Protein AF-A0A7R8L5N7-F1 (afdb_monomer_lite)

Structure (mmCIF, N/CA/C/O backbone):
data_AF-A0A7R8L5N7-F1
#
_entry.id   AF-A0A7R8L5N7-F1
#
loop_
_atom_site.group_PDB
_atom_site.id
_atom_site.type_symbol
_atom_site.label_atom_id
_atom_site.label_alt_id
_atom_site.label_comp_id
_atom_site.label_asym_id
_atom_site.label_entity_id
_atom_site.label_seq_id
_atom_site.pdbx_PDB_ins_code
_atom_site.Cartn_x
_atom_site.Cartn_y
_atom_site.Cartn_z
_atom_site.occupancy
_atom_site.B_iso_or_equiv
_atom_site.auth_seq_id
_atom_site.auth_comp_id
_atom_site.auth_asym_id
_atom_site.auth_atom_id
_atom_site.pdbx_PDB_model_num
ATOM 1 N N . MET A 1 1 ? 4.221 -1.563 -19.246 1.00 68.00 1 MET A N 1
ATOM 2 C CA . MET A 1 1 ? 4.138 -3.025 -19.472 1.00 68.00 1 MET A CA 1
ATOM 3 C C . MET A 1 1 ? 3.436 -3.241 -20.799 1.00 68.00 1 MET A C 1
ATOM 5 O O . MET A 1 1 ? 2.460 -2.545 -21.051 1.00 68.00 1 MET A O 1
ATOM 9 N N . GLU A 1 2 ? 3.940 -4.132 -21.651 1.00 77.06 2 GLU A N 1
ATOM 10 C CA . GLU A 1 2 ? 3.267 -4.450 -22.916 1.00 77.06 2 GLU A CA 1
ATOM 11 C C . GLU A 1 2 ? 1.923 -5.136 -22.663 1.00 77.06 2 GLU A C 1
ATOM 13 O O . GLU A 1 2 ? 1.778 -5.940 -21.737 1.00 77.06 2 GLU A O 1
ATOM 18 N N . ARG A 1 3 ? 0.933 -4.821 -23.500 1.00 79.56 3 ARG A N 1
ATOM 19 C CA . ARG A 1 3 ? -0.391 -5.432 -23.412 1.00 79.56 3 ARG A CA 1
ATOM 20 C C . ARG A 1 3 ? -0.289 -6.942 -23.637 1.00 79.56 3 ARG A C 1
ATOM 22 O O . ARG A 1 3 ? 0.335 -7.382 -24.595 1.00 79.56 3 ARG A O 1
ATOM 29 N N . GLY A 1 4 ? -0.914 -7.728 -22.762 1.00 80.50 4 GLY A N 1
ATOM 30 C CA . GLY A 1 4 ? -0.841 -9.193 -22.802 1.00 80.50 4 GLY A CA 1
ATOM 31 C C . GLY A 1 4 ? 0.414 -9.791 -22.155 1.00 80.50 4 GLY A C 1
ATOM 32 O O . GLY A 1 4 ? 0.536 -11.014 -22.105 1.00 80.50 4 GLY A O 1
ATOM 33 N N . SER A 1 5 ? 1.325 -8.970 -21.616 1.00 85.62 5 SER A N 1
ATOM 34 C CA . SER A 1 5 ? 2.410 -9.474 -20.775 1.00 85.62 5 SER A CA 1
ATOM 35 C C . SER A 1 5 ? 1.843 -10.108 -19.507 1.00 85.62 5 SER A C 1
ATOM 37 O O . SER A 1 5 ? 1.006 -9.528 -18.817 1.00 85.62 5 SER A O 1
ATOM 39 N N . THR A 1 6 ? 2.353 -11.282 -19.146 1.00 87.44 6 THR A N 1
ATOM 40 C CA . THR A 1 6 ? 1.985 -11.957 -17.895 1.00 87.44 6 THR A CA 1
ATOM 41 C C . THR A 1 6 ? 2.563 -11.259 -16.659 1.00 87.44 6 THR A C 1
ATOM 43 O O . THR A 1 6 ? 2.206 -11.594 -15.527 1.00 87.44 6 THR A O 1
ATOM 46 N N . GLY A 1 7 ? 3.457 -10.284 -16.859 1.00 85.50 7 GLY A N 1
ATOM 47 C CA . GLY A 1 7 ? 4.206 -9.631 -15.797 1.00 85.50 7 GLY A CA 1
ATOM 48 C C . GLY A 1 7 ? 5.122 -10.594 -15.042 1.00 85.50 7 GLY A C 1
ATOM 49 O O . GLY A 1 7 ? 5.283 -11.764 -15.402 1.00 85.50 7 GLY A O 1
ATOM 50 N N . TYR A 1 8 ? 5.727 -10.087 -13.970 1.00 81.69 8 TYR A N 1
ATOM 51 C CA . TYR A 1 8 ? 6.598 -10.875 -13.104 1.00 81.69 8 TYR A CA 1
ATOM 52 C C . TYR A 1 8 ? 5.847 -12.096 -12.552 1.00 81.69 8 TYR A C 1
ATOM 54 O O . TYR A 1 8 ? 4.767 -11.942 -11.989 1.00 81.69 8 TYR A O 1
ATOM 62 N N . VAL A 1 9 ? 6.393 -13.300 -12.753 1.00 85.25 9 VAL A N 1
ATOM 63 C CA . VAL A 1 9 ? 5.841 -14.602 -12.309 1.00 85.25 9 VAL A CA 1
ATOM 64 C C . VAL A 1 9 ? 4.334 -14.800 -12.555 1.00 85.25 9 VAL A C 1
ATOM 66 O O . VAL A 1 9 ? 3.647 -15.455 -11.776 1.00 85.25 9 VAL A O 1
ATOM 69 N N . GLY A 1 10 ? 3.792 -14.222 -13.633 1.00 87.81 10 GLY A N 1
ATOM 70 C CA . GLY A 1 10 ? 2.369 -14.349 -13.977 1.00 87.81 10 GLY A CA 1
ATOM 71 C C . GLY A 1 10 ? 1.426 -13.450 -13.172 1.00 87.81 10 GLY A C 1
ATOM 72 O O . GLY A 1 10 ? 0.209 -13.549 -13.298 1.00 87.81 10 GLY A O 1
ATOM 73 N N . GLN A 1 11 ? 1.958 -12.556 -12.342 1.00 87.25 11 GLN A N 1
ATOM 74 C CA . GLN A 1 11 ? 1.168 -11.732 -11.429 1.00 87.25 11 GLN A CA 1
ATOM 75 C C . GLN A 1 11 ? 0.203 -10.783 -12.155 1.00 87.25 11 GLN A C 1
ATOM 77 O O . GLN A 1 11 ? -0.869 -10.489 -11.627 1.00 87.25 11 GLN A O 1
ATOM 82 N N . ALA A 1 12 ? 0.537 -10.314 -13.361 1.00 89.12 12 ALA A N 1
ATOM 83 C CA . ALA A 1 12 ? -0.302 -9.349 -14.078 1.00 89.12 12 ALA A CA 1
ATOM 84 C C . ALA A 1 12 ? -1.608 -9.955 -14.618 1.00 89.12 12 ALA A C 1
ATOM 86 O O . ALA A 1 12 ? -2.523 -9.214 -14.949 1.00 89.12 12 ALA A O 1
ATOM 87 N N . VAL A 1 13 ? -1.726 -11.285 -14.671 1.00 93.06 13 VAL A N 1
ATOM 88 C CA . VAL A 1 13 ? -2.924 -11.980 -15.178 1.00 93.06 13 VAL A CA 1
ATOM 89 C C . VAL A 1 13 ? -3.738 -12.660 -14.073 1.00 93.06 13 VAL A C 1
ATOM 91 O O . VAL A 1 13 ? -4.722 -13.339 -14.353 1.00 93.06 13 VAL A O 1
ATOM 94 N N . LEU A 1 14 ? -3.352 -12.475 -12.805 1.00 92.88 14 LEU A N 1
ATOM 95 C CA . LEU A 1 14 ? -4.016 -13.080 -11.650 1.00 92.88 14 LEU A CA 1
ATOM 96 C C . LEU A 1 14 ? -4.813 -12.043 -10.856 1.00 92.88 14 LEU A C 1
ATOM 98 O O . LEU A 1 14 ? -4.314 -10.955 -10.562 1.00 92.88 14 LEU A O 1
ATOM 102 N N . ILE A 1 15 ? -6.025 -12.420 -10.433 1.00 95.31 15 ILE A N 1
ATOM 103 C CA . ILE A 1 15 ? -6.763 -11.686 -9.395 1.00 95.31 15 ILE A CA 1
ATOM 104 C C . ILE A 1 15 ? -6.008 -11.837 -8.078 1.00 95.31 15 ILE A C 1
ATOM 106 O O . ILE A 1 15 ? -5.661 -12.951 -7.678 1.00 95.31 15 ILE A O 1
ATOM 110 N N . ARG A 1 16 ? -5.753 -10.718 -7.400 1.00 93.62 16 ARG A N 1
ATOM 111 C CA . ARG A 1 16 ? -4.923 -10.685 -6.190 1.00 93.62 16 ARG A CA 1
ATOM 112 C C . ARG A 1 16 ? -5.508 -9.752 -5.148 1.00 93.62 16 ARG A C 1
ATOM 114 O O . ARG A 1 16 ? -6.231 -8.817 -5.478 1.00 93.62 16 ARG A O 1
ATOM 121 N N . ASN A 1 17 ? -5.128 -9.989 -3.896 1.00 95.50 17 ASN A N 1
ATOM 122 C CA . ASN A 1 17 ? -5.462 -9.126 -2.769 1.00 95.50 17 ASN A CA 1
ATOM 123 C C . ASN A 1 17 ? -4.184 -8.481 -2.214 1.00 95.50 17 ASN A C 1
ATOM 125 O O . ASN A 1 17 ? -3.743 -8.875 -1.132 1.00 95.50 17 ASN A O 1
ATOM 129 N N . PRO A 1 18 ? -3.535 -7.571 -2.968 1.00 95.75 18 PRO A N 1
ATOM 130 C CA . PRO A 1 18 ? -2.343 -6.892 -2.477 1.00 95.75 18 PRO A CA 1
ATOM 131 C C . PRO A 1 18 ? -2.685 -5.996 -1.278 1.00 95.75 18 PRO A C 1
ATOM 133 O O . PRO A 1 18 ? -3.854 -5.760 -0.961 1.00 95.75 18 PRO A O 1
ATOM 136 N N . SER A 1 19 ? -1.664 -5.466 -0.613 1.00 96.75 19 SER A N 1
ATOM 137 C CA . SER A 1 19 ? -1.873 -4.483 0.455 1.00 96.75 19 SER A CA 1
ATOM 138 C C . SER A 1 19 ? -2.178 -3.088 -0.077 1.00 96.75 19 SER A C 1
ATOM 140 O O . SER A 1 19 ? -2.934 -2.355 0.555 1.00 96.75 19 SER A O 1
ATOM 142 N N . ALA A 1 20 ? -1.688 -2.755 -1.271 1.00 96.81 20 ALA A N 1
ATOM 143 C CA . ALA A 1 20 ? -1.991 -1.505 -1.948 1.00 96.81 20 ALA A CA 1
ATOM 144 C C . ALA A 1 20 ? -1.999 -1.664 -3.473 1.00 96.81 20 ALA A C 1
ATOM 146 O O . ALA A 1 20 ? -1.442 -2.615 -4.026 1.00 96.81 20 ALA A O 1
ATOM 147 N N . VAL A 1 21 ? -2.641 -0.711 -4.147 1.00 95.12 21 VAL A N 1
ATOM 148 C CA . VAL A 1 21 ? -2.590 -0.522 -5.601 1.00 95.12 21 VAL A CA 1
ATOM 149 C C . VAL A 1 21 ? -2.289 0.941 -5.893 1.00 95.12 21 VAL A C 1
ATOM 151 O O . VAL A 1 21 ? -2.650 1.813 -5.107 1.00 95.12 21 VAL A O 1
ATOM 154 N N . SER A 1 22 ? -1.645 1.214 -7.027 1.00 91.12 22 SER A N 1
ATOM 155 C CA . SER A 1 22 ? -1.382 2.596 -7.424 1.00 91.12 22 SER A CA 1
ATOM 156 C C . SER A 1 22 ? -2.672 3.308 -7.824 1.00 91.12 22 SER A C 1
ATOM 158 O O . SER A 1 22 ? -3.530 2.731 -8.503 1.00 91.12 22 SER A O 1
ATOM 160 N N . ALA A 1 23 ? -2.748 4.604 -7.527 1.00 89.94 23 ALA A N 1
ATOM 161 C CA . ALA A 1 23 ? -3.796 5.488 -8.026 1.00 89.94 23 ALA A CA 1
ATOM 162 C C . ALA A 1 23 ? -3.805 5.664 -9.555 1.00 89.94 23 ALA A C 1
ATOM 164 O O . ALA A 1 23 ? -4.717 6.289 -10.088 1.00 89.94 23 ALA A O 1
ATOM 165 N N . ALA A 1 24 ? -2.849 5.057 -10.273 1.00 89.00 24 ALA A N 1
ATOM 166 C CA . ALA A 1 24 ? -2.910 4.855 -11.722 1.00 89.00 24 ALA A CA 1
ATOM 167 C C . ALA A 1 24 ? -4.273 4.375 -12.197 1.00 89.00 24 ALA A C 1
ATOM 169 O O . ALA A 1 24 ? -4.815 4.882 -13.168 1.00 89.00 24 ALA A O 1
ATOM 170 N N . CYS A 1 25 ? -4.788 3.358 -11.516 1.00 90.69 25 CYS A N 1
ATOM 171 C CA . CYS A 1 25 ? -6.013 2.676 -11.872 1.00 90.69 25 CYS A CA 1
ATOM 172 C C . CYS A 1 25 ? -6.651 2.186 -10.574 1.00 90.69 25 CYS A C 1
ATOM 174 O O . CYS A 1 25 ? -6.641 0.996 -10.256 1.00 90.69 25 CYS A O 1
ATOM 176 N N . LEU A 1 26 ? -7.163 3.142 -9.799 1.00 94.44 26 LEU A N 1
ATOM 177 C CA . LEU A 1 26 ? -7.828 2.899 -8.526 1.00 94.44 26 LEU A CA 1
ATOM 178 C C . LEU A 1 26 ? -9.294 3.306 -8.635 1.00 94.44 26 LEU A C 1
ATOM 180 O O . LEU A 1 26 ? -9.630 4.388 -9.108 1.00 94.44 26 LEU A O 1
ATOM 184 N N . THR A 1 27 ? -10.172 2.434 -8.151 1.00 95.25 27 THR A N 1
ATOM 185 C CA . THR A 1 27 ? -11.586 2.742 -7.958 1.00 95.25 27 THR A CA 1
ATOM 186 C C . THR A 1 27 ? -11.989 2.393 -6.533 1.00 95.25 27 THR A C 1
ATOM 188 O O . THR A 1 27 ? -11.519 1.410 -5.961 1.00 95.25 27 THR A O 1
ATOM 191 N N . THR A 1 28 ? -12.843 3.218 -5.939 1.00 96.56 28 THR A N 1
ATOM 192 C CA . THR A 1 28 ? -13.337 3.039 -4.575 1.00 96.56 28 THR A CA 1
ATOM 193 C C . THR A 1 28 ? -14.757 3.578 -4.474 1.00 96.56 28 THR A C 1
ATOM 195 O O . THR A 1 28 ? -15.162 4.471 -5.222 1.00 96.56 28 THR A O 1
ATOM 198 N N . ARG A 1 29 ? -15.549 3.026 -3.554 1.00 97.94 29 ARG A N 1
ATOM 199 C CA . ARG A 1 29 ? -16.909 3.519 -3.317 1.00 97.94 29 ARG A CA 1
ATOM 200 C C . ARG A 1 29 ? -16.834 4.894 -2.667 1.00 97.94 29 ARG A C 1
ATOM 202 O O . ARG A 1 29 ? -16.097 5.074 -1.705 1.00 97.94 29 ARG A O 1
ATOM 209 N N . ARG A 1 30 ? -17.679 5.826 -3.112 1.00 97.94 30 ARG A N 1
ATOM 210 C CA . ARG A 1 30 ? -17.742 7.183 -2.549 1.00 97.94 30 ARG A CA 1
ATOM 211 C C . ARG A 1 30 ? -17.907 7.197 -1.024 1.00 97.94 30 ARG A C 1
ATOM 213 O O . ARG A 1 30 ? -17.175 7.905 -0.352 1.00 97.94 30 ARG A O 1
ATOM 220 N N . ALA A 1 31 ? -18.802 6.373 -0.480 1.00 98.25 31 ALA A N 1
ATOM 221 C CA . ALA A 1 31 ? -18.999 6.293 0.968 1.00 98.25 31 ALA A CA 1
ATOM 222 C C . ALA A 1 31 ? -17.722 5.859 1.714 1.00 98.25 31 ALA A C 1
ATOM 224 O O . ALA A 1 31 ? -17.414 6.397 2.766 1.00 98.25 31 ALA A O 1
ATOM 225 N N . VAL A 1 32 ? -16.945 4.935 1.139 1.00 98.00 32 VAL A N 1
ATOM 226 C CA . VAL A 1 32 ? -15.674 4.452 1.708 1.00 98.00 32 VAL A CA 1
ATOM 227 C C . VAL A 1 32 ? -14.577 5.519 1.589 1.00 98.00 32 VAL A C 1
ATOM 229 O O . VAL A 1 32 ? -13.760 5.687 2.489 1.00 98.00 32 VAL A O 1
ATOM 232 N N . TRP A 1 33 ? -14.566 6.273 0.487 1.00 98.00 33 TRP A N 1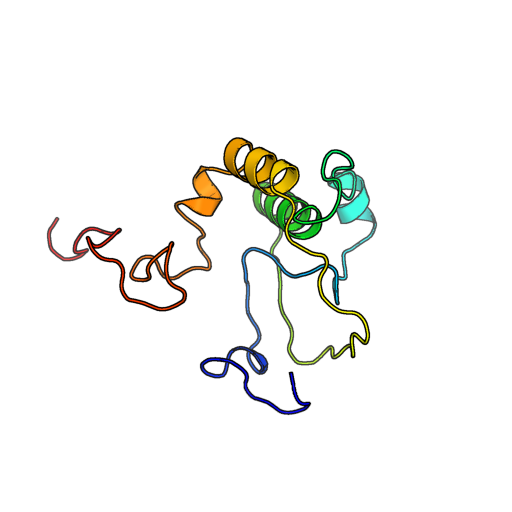
ATOM 233 C CA . TRP A 1 33 ? -13.693 7.434 0.313 1.00 98.00 33 TRP A CA 1
ATOM 234 C C . TRP A 1 33 ? -13.925 8.497 1.389 1.00 98.00 33 TRP A C 1
ATOM 236 O O . TRP A 1 33 ? -12.972 8.936 2.033 1.00 98.00 33 TRP A O 1
ATOM 246 N N . GLU A 1 34 ? -15.189 8.868 1.599 1.00 97.44 34 GLU A N 1
ATOM 247 C CA . GLU A 1 34 ? -15.604 9.846 2.607 1.00 97.44 34 GLU A CA 1
ATOM 248 C C . GLU A 1 34 ? -15.312 9.335 4.030 1.00 97.44 34 GLU A C 1
ATOM 250 O O . GLU A 1 34 ? -14.764 10.078 4.839 1.00 97.44 34 GLU A O 1
ATOM 255 N N . GLU A 1 35 ? -15.562 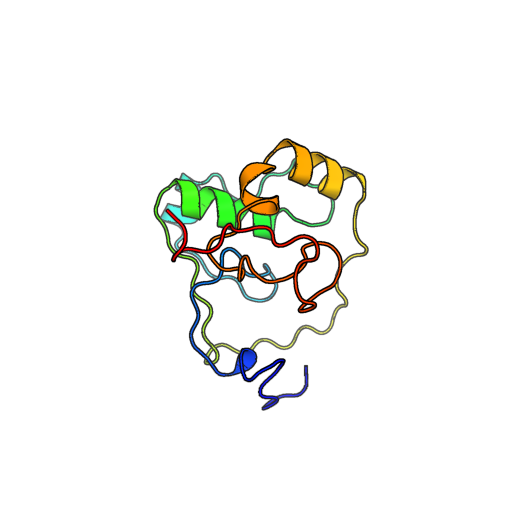8.052 4.314 1.00 96.81 35 GLU A N 1
ATOM 256 C CA . GLU A 1 35 ? -15.263 7.416 5.609 1.00 96.81 35 GLU A CA 1
ATOM 257 C C . GLU A 1 35 ? -13.763 7.427 5.963 1.00 96.81 35 GLU A C 1
ATOM 259 O O . GLU A 1 35 ? -13.387 7.522 7.134 1.00 96.81 35 GLU A O 1
ATOM 264 N N . CYS A 1 36 ? -12.895 7.320 4.956 1.00 95.56 36 CYS A N 1
ATOM 265 C CA . CYS A 1 36 ? -11.449 7.419 5.130 1.00 95.56 36 CYS A CA 1
ATOM 266 C C . CYS A 1 36 ? -10.925 8.858 5.061 1.00 95.56 36 CYS A C 1
ATOM 268 O O . CYS A 1 36 ? -9.740 9.060 5.294 1.00 95.56 36 CYS A O 1
ATOM 270 N N . GLY A 1 37 ? -11.743 9.858 4.728 1.00 96.12 37 GLY A N 1
ATOM 271 C CA . GLY A 1 37 ? -11.269 11.235 4.553 1.00 96.12 37 GLY A CA 1
ATOM 272 C C . GLY A 1 37 ? -10.357 11.439 3.333 1.00 96.12 37 GLY A C 1
ATOM 273 O O . GLY A 1 37 ? -9.546 12.359 3.329 1.00 96.12 37 GLY A O 1
ATOM 274 N N . GLY A 1 38 ? -10.472 10.592 2.303 1.00 95.94 38 GLY A N 1
ATOM 275 C CA . GLY A 1 38 ? -9.699 10.704 1.059 1.00 95.94 38 GLY A CA 1
ATOM 276 C C . GLY A 1 38 ? -8.183 10.520 1.208 1.00 95.94 38 GLY A C 1
ATOM 277 O O . GLY A 1 38 ? -7.722 9.803 2.101 1.00 95.94 38 GLY A O 1
ATOM 278 N N . PHE A 1 39 ? -7.403 11.128 0.304 1.00 96.88 39 PHE A N 1
ATOM 279 C CA . PHE A 1 39 ? -5.934 11.120 0.351 1.00 96.88 39 PHE A CA 1
ATOM 280 C C . PHE A 1 39 ? -5.395 12.092 1.405 1.00 96.88 39 PHE A C 1
ATOM 282 O O . PHE A 1 39 ? -5.862 13.229 1.508 1.00 96.88 39 PHE A O 1
ATOM 289 N N . ASP A 1 40 ? -4.387 11.641 2.157 1.00 96.12 40 ASP A N 1
ATOM 290 C CA . ASP A 1 40 ? -3.678 12.463 3.138 1.00 96.12 40 ASP A CA 1
ATOM 291 C C . ASP A 1 40 ? -2.857 13.530 2.400 1.00 96.12 40 ASP A C 1
ATOM 293 O O . ASP A 1 40 ? -1.879 13.220 1.725 1.00 96.12 40 ASP A O 1
ATOM 297 N N . GLN A 1 41 ? -3.273 14.792 2.530 1.00 94.75 41 GLN A N 1
ATOM 298 C CA . GLN A 1 41 ? -2.637 15.950 1.887 1.00 94.75 41 GLN A CA 1
ATOM 299 C C . GLN A 1 41 ? -1.254 16.280 2.462 1.00 94.75 41 GLN A C 1
ATOM 301 O O . GLN A 1 41 ? -0.592 17.197 1.987 1.00 94.75 41 GLN A O 1
ATOM 306 N N . GLY A 1 42 ? -0.826 15.582 3.516 1.00 94.69 42 GLY A N 1
ATOM 307 C CA . GLY A 1 42 ? 0.521 15.721 4.047 1.00 94.69 42 GLY A CA 1
ATOM 308 C C . GLY A 1 42 ? 1.587 14.956 3.262 1.00 94.69 42 GLY A C 1
ATOM 309 O O . GLY A 1 42 ? 2.754 15.083 3.617 1.00 94.69 42 GLY A O 1
ATOM 310 N N . TYR A 1 43 ? 1.201 14.171 2.251 1.00 95.06 43 TYR A N 1
ATOM 311 C CA . TYR A 1 43 ? 2.124 13.668 1.235 1.00 95.06 43 TYR A CA 1
ATOM 312 C C . TYR A 1 43 ? 2.188 14.654 0.070 1.00 95.06 43 TYR A C 1
ATOM 314 O O . TYR A 1 43 ? 1.149 15.059 -0.459 1.00 95.06 43 TYR A O 1
ATOM 322 N N . GLY A 1 44 ? 3.396 15.040 -0.329 1.00 89.62 44 GLY A N 1
ATOM 323 C CA . GLY A 1 44 ? 3.604 16.067 -1.347 1.00 89.62 44 GLY A CA 1
ATOM 324 C C . GLY A 1 44 ? 3.542 15.533 -2.775 1.00 89.62 44 GLY A C 1
ATOM 325 O O . GLY A 1 44 ? 3.031 16.213 -3.668 1.00 89.62 44 GLY A O 1
ATOM 326 N N . ARG A 1 45 ? 4.078 14.330 -3.009 1.00 89.38 45 ARG A N 1
ATOM 327 C CA . ARG A 1 45 ? 4.321 13.817 -4.362 1.00 89.38 45 ARG A CA 1
ATOM 328 C C . ARG A 1 45 ? 3.877 12.371 -4.541 1.00 89.38 45 ARG A C 1
ATOM 330 O O . ARG A 1 45 ? 3.162 12.077 -5.503 1.00 89.38 45 ARG A O 1
ATOM 337 N N . ASP A 1 46 ? 4.285 11.479 -3.647 1.00 93.12 46 ASP A N 1
ATOM 338 C CA . ASP A 1 46 ? 4.053 10.037 -3.769 1.00 93.12 46 ASP A CA 1
ATOM 339 C C . ASP A 1 46 ? 3.483 9.431 -2.473 1.00 93.12 46 ASP A C 1
ATOM 341 O O . ASP A 1 46 ? 3.138 10.142 -1.532 1.00 93.12 46 ASP A O 1
ATOM 345 N N . LEU A 1 47 ? 3.275 8.109 -2.467 1.00 95.31 47 LEU A N 1
ATOM 346 C CA . LEU A 1 47 ? 2.857 7.292 -1.314 1.00 95.31 47 LEU A CA 1
ATOM 347 C C . LEU A 1 47 ? 1.470 7.577 -0.708 1.00 95.31 47 LEU A C 1
ATOM 349 O O . LEU A 1 47 ? 0.977 6.760 0.073 1.00 95.31 47 LEU A O 1
ATOM 353 N N . TRP A 1 48 ? 0.789 8.655 -1.095 1.00 96.12 48 TRP A N 1
ATOM 354 C CA . TRP A 1 48 ? -0.582 8.971 -0.672 1.00 96.12 48 TRP A CA 1
ATOM 355 C C . TRP A 1 48 ? -1.607 7.898 -1.065 1.00 96.12 48 TRP A C 1
ATOM 357 O O . TRP A 1 48 ? -2.598 7.691 -0.356 1.00 96.12 48 TRP A O 1
ATOM 367 N N . ASP A 1 49 ? -1.383 7.196 -2.177 1.00 95.56 49 ASP A N 1
ATOM 368 C CA . ASP A 1 49 ? -2.231 6.102 -2.649 1.00 95.56 49 ASP A CA 1
ATOM 369 C C . ASP A 1 49 ? -2.014 4.816 -1.840 1.00 95.56 49 ASP A C 1
ATOM 371 O O . ASP A 1 49 ? -2.986 4.153 -1.458 1.00 95.56 49 ASP A O 1
ATOM 375 N N . ILE A 1 50 ? -0.759 4.507 -1.503 1.00 96.69 50 ILE A N 1
ATOM 376 C CA . ILE A 1 50 ? -0.405 3.404 -0.602 1.00 96.69 50 ILE A CA 1
ATOM 377 C C . ILE A 1 50 ? -0.952 3.675 0.802 1.00 96.69 50 ILE A C 1
ATOM 379 O O . ILE A 1 50 ? -1.625 2.814 1.366 1.00 96.69 50 ILE A O 1
ATOM 383 N N . ASP A 1 51 ? -0.752 4.881 1.338 1.00 97.88 51 ASP A N 1
ATOM 384 C CA . ASP A 1 51 ? -1.299 5.304 2.630 1.00 97.88 51 ASP A CA 1
ATOM 385 C C . ASP A 1 51 ? -2.819 5.119 2.705 1.00 97.88 51 ASP A C 1
ATOM 387 O O . ASP A 1 51 ? -3.344 4.558 3.670 1.00 97.88 51 ASP A O 1
ATOM 391 N N . TYR A 1 52 ? -3.535 5.550 1.663 1.00 98.06 52 TYR A N 1
ATOM 392 C CA . TYR A 1 52 ? -4.980 5.368 1.575 1.00 98.06 52 TYR A CA 1
ATOM 393 C C . TYR A 1 52 ? -5.378 3.888 1.582 1.00 98.06 52 TYR A C 1
ATOM 395 O O . TYR A 1 52 ? -6.301 3.504 2.304 1.00 98.06 52 TYR A O 1
ATOM 403 N N . CYS A 1 53 ? -4.662 3.041 0.838 1.00 98.06 53 CYS A N 1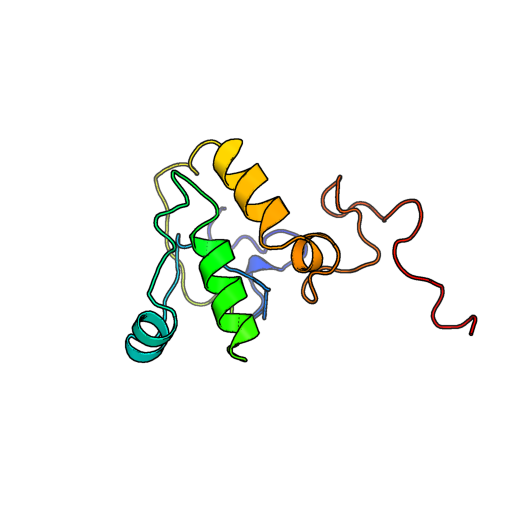
ATOM 404 C CA . CYS A 1 53 ? -4.892 1.598 0.840 1.00 98.06 53 CYS A CA 1
ATOM 405 C C . CYS A 1 53 ? -4.665 0.967 2.222 1.00 98.06 53 CYS A C 1
ATOM 407 O O . CYS A 1 53 ? -5.458 0.121 2.639 1.00 98.06 53 CYS A O 1
ATOM 409 N N . LEU A 1 54 ? -3.632 1.387 2.956 1.00 97.94 54 LEU A N 1
ATOM 410 C CA . LEU A 1 54 ? -3.361 0.865 4.297 1.00 97.94 54 LEU A CA 1
ATOM 411 C C . LEU A 1 54 ? -4.433 1.295 5.308 1.00 97.94 54 LEU A C 1
ATOM 413 O O . LEU A 1 54 ? -4.953 0.443 6.029 1.00 97.94 54 LEU A O 1
ATOM 417 N N . ARG A 1 55 ? -4.885 2.556 5.277 1.00 97.94 55 ARG A N 1
ATOM 418 C CA . ARG A 1 55 ? -6.010 3.020 6.121 1.00 97.94 55 ARG A CA 1
ATOM 419 C C . ARG A 1 55 ? -7.313 2.280 5.837 1.00 97.94 55 ARG A C 1
ATOM 421 O O . ARG A 1 55 ? -8.084 1.993 6.751 1.00 97.94 55 ARG A O 1
ATOM 428 N N . LEU A 1 56 ? -7.571 1.938 4.573 1.00 97.94 56 LEU A N 1
ATOM 429 C CA . LEU A 1 56 ? -8.702 1.079 4.218 1.00 97.94 56 LEU A CA 1
ATOM 430 C C . LEU A 1 56 ? -8.588 -0.305 4.868 1.00 97.94 56 LEU A C 1
ATOM 432 O O . LEU A 1 56 ? -9.584 -0.839 5.360 1.00 97.94 56 LEU A O 1
ATOM 436 N N . ARG A 1 57 ? -7.385 -0.881 4.889 1.00 97.19 57 ARG A N 1
ATOM 437 C CA . ARG A 1 57 ? -7.137 -2.197 5.488 1.00 97.19 57 ARG A CA 1
ATOM 438 C C . ARG A 1 57 ? -7.285 -2.186 7.004 1.00 97.19 57 ARG A C 1
ATOM 440 O O . ARG A 1 57 ? -7.881 -3.119 7.534 1.00 97.19 57 ARG A O 1
ATOM 447 N N . GLU A 1 58 ? -6.845 -1.128 7.683 1.00 96.06 58 GLU A N 1
ATOM 448 C CA . GLU A 1 58 ? -7.096 -0.949 9.123 1.00 96.06 58 GLU A CA 1
ATOM 449 C C . GLU A 1 58 ? -8.594 -0.913 9.460 1.00 96.06 58 GLU A C 1
ATOM 451 O O . GLU A 1 58 ? -9.014 -1.397 10.508 1.00 96.06 58 GLU A O 1
ATOM 456 N N . LYS A 1 59 ? -9.422 -0.408 8.539 1.00 96.69 59 LYS A N 1
ATOM 457 C CA . LYS A 1 59 ? -10.892 -0.415 8.645 1.00 96.69 59 LYS A CA 1
ATOM 458 C C . LYS A 1 59 ? -11.542 -1.740 8.218 1.00 96.69 59 LYS A C 1
ATOM 460 O O . LYS A 1 59 ? -12.765 -1.843 8.183 1.00 96.69 59 LYS A O 1
ATOM 465 N N . GLY A 1 60 ? -10.750 -2.759 7.883 1.00 96.44 60 GLY A N 1
ATOM 466 C CA . GLY A 1 60 ? -11.234 -4.087 7.494 1.00 96.44 60 GLY A CA 1
ATOM 467 C C . GLY A 1 60 ? -11.626 -4.226 6.021 1.00 96.44 60 GLY A C 1
ATOM 468 O O . GLY A 1 60 ? -12.146 -5.272 5.622 1.00 96.44 60 GLY A O 1
ATOM 469 N N . TYR A 1 61 ? -11.369 -3.215 5.184 1.00 97.56 61 TYR A N 1
ATOM 470 C CA . TYR A 1 61 ? -11.575 -3.333 3.744 1.00 97.56 61 TYR A CA 1
ATOM 471 C C . TYR A 1 61 ? -10.452 -4.133 3.079 1.00 97.56 61 TYR A C 1
ATOM 473 O O . TYR A 1 61 ? -9.316 -4.208 3.548 1.00 97.56 61 TYR A O 1
ATOM 481 N N . ARG A 1 62 ? -10.773 -4.727 1.928 1.00 96.38 62 ARG A N 1
ATOM 482 C CA . ARG A 1 62 ? -9.815 -5.454 1.097 1.00 96.38 62 ARG A CA 1
ATOM 483 C C . ARG A 1 62 ? -9.467 -4.635 -0.134 1.00 96.38 62 ARG A C 1
ATOM 485 O O . ARG A 1 62 ? -10.359 -4.133 -0.813 1.00 96.38 62 ARG A O 1
ATOM 492 N N . ILE A 1 63 ? -8.180 -4.586 -0.452 1.00 97.69 63 ILE A N 1
ATOM 493 C CA . ILE A 1 63 ? -7.694 -4.072 -1.728 1.00 97.69 63 ILE A CA 1
ATOM 494 C C . ILE A 1 63 ? -7.639 -5.239 -2.709 1.00 97.69 63 ILE A C 1
ATOM 496 O O . ILE A 1 63 ? -7.090 -6.293 -2.387 1.00 97.69 63 ILE A O 1
ATOM 500 N N . VAL A 1 64 ? -8.252 -5.071 -3.879 1.00 96.50 64 VAL A N 1
ATOM 501 C CA . VAL A 1 64 ? -8.357 -6.112 -4.906 1.00 96.50 64 VAL A CA 1
ATOM 502 C C . VAL A 1 64 ? -7.756 -5.588 -6.199 1.00 96.50 64 VAL A C 1
ATOM 504 O O . VAL A 1 64 ? -8.148 -4.535 -6.695 1.00 96.50 64 VAL A O 1
ATOM 507 N N . TYR A 1 65 ? -6.826 -6.353 -6.758 1.00 95.94 65 TYR A N 1
ATOM 508 C CA . TYR A 1 65 ? -6.323 -6.168 -8.110 1.00 95.94 65 TYR A CA 1
ATOM 509 C C . TYR A 1 65 ? -7.071 -7.108 -9.058 1.00 95.94 65 TYR A C 1
ATOM 511 O O . TYR A 1 65 ? -7.174 -8.310 -8.790 1.00 95.94 65 TYR A O 1
ATOM 519 N N . THR A 1 66 ? -7.562 -6.568 -10.174 1.00 94.56 66 THR A N 1
ATOM 520 C CA . THR A 1 66 ? -8.186 -7.345 -11.247 1.00 94.56 66 THR A CA 1
ATOM 521 C C . THR A 1 66 ? -7.445 -7.131 -12.567 1.00 94.56 66 THR A C 1
ATOM 523 O O . THR A 1 66 ? -7.202 -5.983 -12.934 1.00 94.56 66 THR A O 1
ATOM 526 N N . PRO A 1 67 ? -7.104 -8.206 -13.301 1.00 92.94 67 PRO A N 1
ATOM 527 C CA . PRO A 1 67 ? -6.457 -8.092 -14.605 1.00 92.94 67 PRO A CA 1
ATOM 528 C C . PRO A 1 67 ? -7.435 -7.680 -15.719 1.00 92.94 67 PRO A C 1
ATOM 530 O O . PRO A 1 67 ? -7.015 -7.444 -16.843 1.00 92.94 67 PRO A O 1
ATOM 533 N N . TYR A 1 68 ? -8.742 -7.610 -15.437 1.00 92.94 68 TYR A N 1
ATOM 534 C CA . TYR A 1 68 ? -9.769 -7.313 -16.443 1.00 92.94 68 TYR A CA 1
ATOM 535 C C . TYR A 1 68 ? -10.012 -5.813 -16.659 1.00 92.94 68 TYR A C 1
ATOM 537 O O . TYR A 1 68 ? -10.749 -5.442 -17.570 1.00 92.94 68 TYR A O 1
ATOM 545 N N . ALA A 1 69 ? -9.425 -4.955 -15.820 1.00 90.12 69 ALA A N 1
ATOM 546 C CA . ALA A 1 69 ? -9.459 -3.507 -15.979 1.00 90.12 69 ALA A CA 1
ATOM 547 C C . ALA A 1 69 ? -8.069 -3.023 -16.413 1.00 90.12 69 ALA A C 1
ATOM 549 O O . ALA A 1 69 ? -7.121 -3.057 -15.630 1.00 90.12 69 ALA A O 1
ATOM 550 N N . GLU A 1 70 ? -7.954 -2.587 -17.667 1.00 87.50 70 GLU A N 1
ATOM 551 C CA . GLU A 1 70 ? -6.705 -2.093 -18.250 1.00 87.50 70 GLU A CA 1
ATOM 552 C C . GLU A 1 70 ? -6.776 -0.572 -18.436 1.00 87.50 70 GLU A C 1
ATOM 554 O O . GLU A 1 70 ? -7.741 -0.051 -18.997 1.00 87.50 70 GLU A O 1
ATOM 559 N N . LEU A 1 71 ? -5.730 0.136 -18.006 1.00 86.81 71 LEU A N 1
ATOM 560 C CA . LEU A 1 71 ? -5.523 1.551 -18.304 1.00 86.81 71 LEU A CA 1
ATOM 561 C C . LEU A 1 71 ? -4.115 1.744 -18.865 1.00 86.81 71 LEU A C 1
ATOM 563 O O . LEU A 1 71 ? -3.136 1.253 -18.300 1.00 86.81 71 LEU A O 1
ATOM 567 N N . VAL A 1 72 ? -4.013 2.492 -19.961 1.00 85.19 72 VAL A N 1
ATOM 568 C CA . VAL A 1 72 ? -2.726 2.934 -20.497 1.00 85.19 72 VAL A CA 1
ATOM 569 C C . VAL A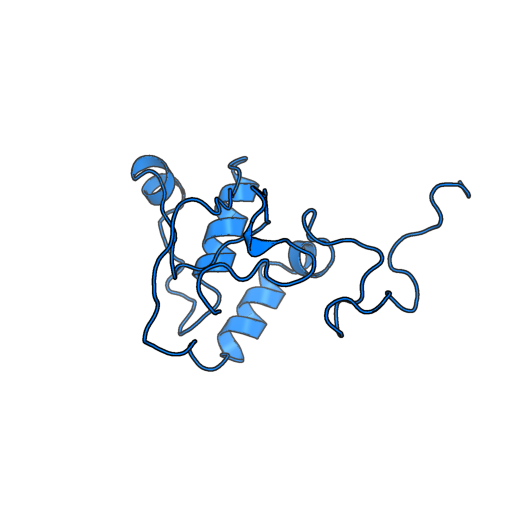 1 72 ? -2.359 4.248 -19.824 1.00 85.19 72 VAL A C 1
ATOM 571 O O . VAL A 1 72 ? -3.041 5.255 -19.999 1.00 85.19 72 VAL A O 1
ATOM 574 N N . ARG A 1 73 ? -1.269 4.234 -19.058 1.00 82.06 73 ARG A N 1
ATOM 575 C CA . ARG A 1 73 ? -0.648 5.445 -18.528 1.00 82.06 73 ARG A CA 1
ATOM 576 C C . ARG A 1 73 ? 0.427 5.913 -19.509 1.00 82.06 73 ARG A C 1
ATOM 578 O O . ARG A 1 73 ? 1.291 5.124 -19.878 1.00 82.06 73 ARG A O 1
ATOM 585 N N . LEU A 1 74 ? 0.341 7.174 -19.925 1.00 82.06 74 LEU A N 1
ATOM 586 C CA . LEU A 1 74 ? 1.287 7.803 -20.856 1.00 82.06 74 LEU A CA 1
ATOM 587 C C . LEU A 1 74 ? 2.405 8.574 -20.142 1.00 82.06 74 LEU A C 1
ATOM 589 O O . LEU A 1 74 ? 3.444 8.819 -20.740 1.00 82.06 74 LEU A O 1
ATOM 593 N N . GLU A 1 75 ? 2.177 8.956 -18.887 1.00 75.31 75 GLU A N 1
ATOM 594 C CA . GLU A 1 75 ? 3.123 9.714 -18.068 1.00 75.31 75 GLU A CA 1
ATOM 595 C C . GLU A 1 75 ? 3.943 8.787 -17.168 1.00 75.31 75 GLU A C 1
ATOM 597 O O . GLU A 1 75 ? 3.445 7.767 -16.681 1.00 75.31 75 GLU A O 1
ATOM 602 N N . ASP A 1 76 ? 5.198 9.154 -16.931 1.00 71.06 76 ASP A N 1
ATOM 603 C CA . ASP A 1 76 ? 6.071 8.415 -16.028 1.00 71.06 76 ASP A CA 1
ATOM 604 C C . ASP A 1 76 ? 5.643 8.572 -14.565 1.00 71.06 76 ASP A C 1
ATOM 606 O O . ASP A 1 76 ? 4.917 9.492 -14.178 1.00 71.06 76 ASP A O 1
ATOM 610 N N . SER A 1 77 ? 6.090 7.634 -13.731 1.00 72.56 77 SER A N 1
ATOM 611 C CA . SER A 1 77 ? 5.927 7.758 -12.286 1.00 72.56 77 SER A CA 1
ATOM 612 C C . SER A 1 77 ? 6.664 9.005 -11.785 1.00 72.56 77 SER A C 1
ATOM 614 O O . SER A 1 77 ? 7.770 9.277 -12.258 1.00 72.56 77 SER A O 1
ATOM 616 N N . PRO A 1 78 ? 6.096 9.744 -10.816 1.00 74.00 78 PRO A N 1
ATOM 617 C CA . PRO A 1 78 ? 6.813 10.847 -10.199 1.00 74.00 78 PRO A CA 1
ATOM 618 C C . PRO A 1 78 ? 8.113 10.339 -9.563 1.00 74.00 78 PRO A C 1
ATOM 620 O O . PRO A 1 78 ? 8.169 9.217 -9.059 1.00 74.00 78 PRO A O 1
ATOM 623 N N . GLU A 1 79 ? 9.156 11.169 -9.585 1.00 82.12 79 GLU A N 1
ATOM 624 C CA . GLU A 1 79 ? 10.399 10.886 -8.864 1.00 82.12 79 GLU A CA 1
ATOM 625 C C . GLU A 1 79 ? 10.126 10.693 -7.372 1.00 82.12 79 GLU A C 1
ATOM 627 O O . GLU A 1 79 ? 9.395 11.489 -6.781 1.00 82.12 79 GLU A O 1
ATOM 632 N N . GLU A 1 80 ? 10.767 9.702 -6.756 1.00 86.19 80 GLU A N 1
ATOM 633 C CA . GLU A 1 80 ? 10.578 9.413 -5.335 1.00 86.19 80 GLU A CA 1
ATOM 634 C C . GLU A 1 80 ? 10.888 10.624 -4.442 1.00 86.19 80 GLU A C 1
ATOM 636 O O . GLU A 1 80 ? 11.908 11.302 -4.608 1.00 86.19 80 GLU A O 1
ATOM 641 N N . SER A 1 81 ? 10.022 10.876 -3.462 1.00 93.00 81 SER A N 1
ATOM 642 C CA . SER A 1 81 ? 10.184 11.957 -2.488 1.00 93.00 81 SER A CA 1
ATOM 643 C C . SER A 1 81 ? 10.793 11.438 -1.183 1.00 93.00 81 SER A C 1
ATOM 645 O O . SER A 1 81 ? 10.225 10.583 -0.506 1.00 93.00 81 SER A O 1
ATOM 647 N N . THR A 1 82 ? 11.958 11.965 -0.787 1.00 95.19 82 THR A N 1
ATOM 648 C CA . THR A 1 82 ? 12.596 11.597 0.493 1.00 95.19 82 THR A CA 1
ATOM 649 C C . THR A 1 82 ? 11.706 11.941 1.688 1.00 95.19 82 THR A C 1
ATOM 651 O O . THR A 1 82 ? 11.597 11.136 2.609 1.00 95.19 82 THR A O 1
ATOM 654 N N . GLU A 1 83 ? 11.036 13.096 1.657 1.00 96.19 83 GLU A N 1
ATOM 655 C CA . GLU A 1 83 ? 10.146 13.552 2.733 1.00 96.19 83 GLU A CA 1
ATOM 656 C C . GLU A 1 83 ? 8.927 12.631 2.882 1.00 96.19 83 GLU A C 1
ATOM 658 O O . GLU A 1 83 ? 8.611 12.185 3.987 1.00 96.19 83 GLU A O 1
ATOM 663 N N . ASP A 1 84 ? 8.294 12.263 1.765 1.00 96.19 84 ASP A N 1
ATOM 664 C CA . ASP A 1 84 ? 7.157 11.340 1.768 1.00 96.19 84 ASP A CA 1
ATOM 665 C C . ASP A 1 84 ? 7.587 9.942 2.235 1.00 96.19 84 ASP A C 1
ATOM 667 O O . ASP A 1 84 ? 6.884 9.308 3.025 1.00 96.19 84 ASP A O 1
ATOM 671 N N . ARG A 1 85 ? 8.775 9.472 1.825 1.00 95.31 85 ARG A N 1
ATOM 672 C CA . ARG A 1 85 ? 9.347 8.194 2.285 1.00 95.31 85 ARG A CA 1
ATOM 673 C C . ARG A 1 85 ? 9.623 8.185 3.785 1.00 95.31 85 ARG A C 1
ATOM 675 O O . ARG A 1 85 ? 9.347 7.179 4.441 1.00 95.31 85 ARG A O 1
ATOM 682 N N . GLU A 1 86 ? 10.178 9.261 4.336 1.00 96.94 86 GLU A N 1
ATOM 683 C CA . GLU A 1 86 ? 10.408 9.394 5.780 1.00 96.94 86 GLU A CA 1
ATOM 684 C C . GLU A 1 86 ? 9.087 9.429 6.548 1.00 96.94 86 GLU A C 1
ATOM 686 O O . GLU A 1 86 ? 8.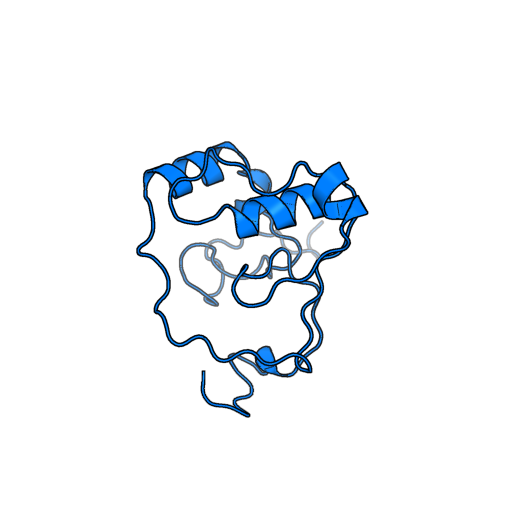903 8.657 7.493 1.00 96.94 86 GLU A O 1
ATOM 691 N N . ARG A 1 87 ? 8.126 10.238 6.090 1.00 97.38 87 ARG A N 1
ATOM 692 C CA . ARG A 1 87 ? 6.774 10.293 6.657 1.00 97.38 87 ARG A CA 1
ATOM 693 C C . ARG A 1 87 ? 6.108 8.919 6.652 1.00 97.38 87 ARG A C 1
ATOM 695 O O . ARG A 1 87 ? 5.581 8.487 7.678 1.00 97.38 87 ARG A O 1
ATOM 702 N N . PHE A 1 88 ? 6.154 8.220 5.519 1.00 97.12 88 PHE A N 1
ATOM 703 C CA . PHE A 1 88 ? 5.563 6.894 5.367 1.00 97.12 88 PHE A CA 1
ATOM 704 C C . PHE A 1 88 ? 6.220 5.877 6.307 1.00 97.12 88 PHE A C 1
ATOM 706 O O . PHE A 1 88 ? 5.518 5.119 6.973 1.00 97.12 88 PHE A O 1
ATOM 713 N N . ARG A 1 89 ? 7.555 5.902 6.431 1.00 96.25 89 ARG A N 1
ATOM 714 C CA . ARG A 1 89 ? 8.307 5.047 7.368 1.00 96.25 89 ARG A CA 1
ATOM 715 C C . ARG A 1 89 ? 7.926 5.270 8.823 1.00 96.25 89 ARG A C 1
ATOM 717 O O . ARG A 1 89 ? 7.818 4.301 9.567 1.00 96.25 89 ARG A O 1
ATOM 724 N N . LEU A 1 90 ? 7.717 6.522 9.218 1.00 97.38 90 LEU A N 1
ATOM 725 C CA . LEU A 1 90 ? 7.302 6.865 10.578 1.00 97.38 90 LEU A CA 1
ATOM 726 C C . LEU A 1 90 ? 5.848 6.470 10.856 1.00 97.38 90 LEU A C 1
ATOM 728 O O . LEU A 1 90 ? 5.530 6.063 11.970 1.00 97.38 90 LEU A O 1
ATOM 732 N N . LYS A 1 91 ? 4.969 6.583 9.854 1.00 97.81 91 LYS A N 1
ATOM 733 C CA . LYS A 1 91 ? 3.538 6.280 9.990 1.00 97.81 91 LYS A CA 1
ATOM 734 C C . LYS A 1 91 ? 3.236 4.781 9.938 1.00 97.81 91 LYS A C 1
ATOM 736 O O . LYS A 1 91 ? 2.354 4.324 10.657 1.00 97.81 91 LYS A O 1
ATOM 741 N N . TRP A 1 92 ? 3.960 4.025 9.112 1.00 97.81 92 TRP A N 1
ATOM 742 C CA . TRP A 1 92 ? 3.663 2.624 8.794 1.00 97.81 92 TRP A CA 1
ATOM 743 C C . TRP A 1 92 ? 4.837 1.652 9.031 1.00 97.81 92 TRP A C 1
ATOM 745 O O . TRP A 1 92 ? 5.090 0.799 8.175 1.00 97.81 92 TRP A O 1
ATOM 755 N N . PRO A 1 93 ? 5.559 1.717 10.168 1.00 97.19 93 PRO A N 1
ATOM 756 C CA . PRO A 1 93 ? 6.722 0.857 10.396 1.00 97.19 93 PRO A CA 1
ATOM 757 C C . PRO A 1 93 ? 6.352 -0.633 10.364 1.00 97.19 93 PRO A C 1
ATOM 759 O O . PRO A 1 93 ? 7.040 -1.429 9.730 1.00 97.19 93 PRO A O 1
ATOM 762 N N . GLU A 1 94 ? 5.213 -0.998 10.958 1.00 95.75 94 GLU A N 1
ATOM 763 C CA . GLU A 1 94 ? 4.737 -2.384 11.019 1.00 95.75 94 GLU A CA 1
ATOM 764 C C . GLU A 1 94 ? 4.394 -2.950 9.638 1.00 95.75 94 GLU A C 1
ATOM 766 O O . GLU A 1 94 ? 4.701 -4.101 9.357 1.00 95.75 94 GLU A O 1
ATOM 771 N N . TRP A 1 95 ? 3.803 -2.152 8.744 1.00 96.00 95 TRP A N 1
ATOM 772 C CA . TRP A 1 95 ? 3.489 -2.604 7.382 1.00 96.00 95 TRP A CA 1
ATOM 773 C C . TRP A 1 95 ? 4.735 -2.751 6.517 1.00 96.00 95 TRP A C 1
ATOM 775 O O . TRP A 1 95 ? 4.788 -3.639 5.671 1.00 96.00 95 TRP A O 1
ATOM 785 N N . ILE A 1 96 ? 5.738 -1.898 6.726 1.00 93.88 96 ILE A N 1
ATOM 786 C CA . ILE A 1 96 ? 7.026 -2.007 6.033 1.00 93.88 96 ILE A CA 1
ATOM 787 C C . ILE A 1 96 ? 7.753 -3.273 6.484 1.00 93.88 96 ILE A C 1
ATOM 789 O O . ILE A 1 96 ? 8.328 -3.989 5.663 1.00 93.88 96 ILE A O 1
ATOM 793 N N . GLU A 1 97 ? 7.709 -3.565 7.782 1.00 92.75 97 GLU A N 1
ATOM 794 C CA . GLU A 1 97 ? 8.346 -4.753 8.331 1.00 92.75 97 GLU A CA 1
ATOM 795 C C . GLU A 1 97 ? 7.552 -6.033 8.039 1.00 92.75 97 GLU A C 1
ATOM 797 O O . GLU A 1 97 ? 8.156 -7.078 7.813 1.00 92.75 97 GLU A O 1
ATOM 802 N N . TRP A 1 98 ? 6.219 -5.973 8.005 1.00 93.38 98 TRP A N 1
ATOM 803 C CA . TRP A 1 98 ? 5.331 -7.138 7.952 1.00 93.38 98 TRP A CA 1
ATOM 804 C C . TRP A 1 98 ? 4.096 -6.918 7.071 1.00 93.38 98 TRP A C 1
ATOM 806 O O . TRP A 1 98 ? 2.959 -7.029 7.525 1.00 93.38 98 TRP A O 1
ATOM 816 N N . ASP A 1 99 ? 4.304 -6.687 5.773 1.00 94.81 99 ASP A N 1
ATOM 817 C CA . ASP A 1 99 ? 3.215 -6.715 4.793 1.00 94.81 99 ASP A CA 1
ATOM 818 C C . ASP A 1 99 ? 2.650 -8.151 4.635 1.00 94.81 99 ASP A C 1
ATOM 820 O O . ASP A 1 99 ? 3.350 -9.028 4.118 1.00 94.81 99 ASP A O 1
ATOM 824 N N . PRO A 1 100 ? 1.371 -8.416 4.981 1.00 93.44 100 PRO A N 1
ATOM 825 C CA . PRO A 1 100 ? 0.743 -9.731 4.820 1.00 93.44 100 PRO A CA 1
ATOM 826 C C . PRO A 1 100 ? 0.645 -10.223 3.368 1.00 93.44 100 PRO A C 1
ATOM 828 O O . PRO A 1 100 ? 0.434 -11.414 3.136 1.00 93.44 100 PRO A O 1
ATOM 831 N N . ALA A 1 101 ? 0.728 -9.320 2.389 1.00 92.50 101 ALA A N 1
ATOM 832 C CA . ALA A 1 101 ? 0.727 -9.654 0.967 1.00 92.50 101 ALA A CA 1
ATOM 833 C C . ALA A 1 101 ? 2.138 -9.939 0.421 1.00 92.50 101 ALA A C 1
ATOM 835 O O . ALA A 1 101 ? 2.262 -10.404 -0.716 1.00 92.50 101 ALA A O 1
ATOM 836 N N . TYR A 1 102 ? 3.189 -9.689 1.208 1.00 91.81 102 TYR A N 1
ATOM 837 C CA . TYR A 1 102 ? 4.574 -9.957 0.835 1.00 91.81 102 TYR A CA 1
ATOM 838 C C . TYR A 1 102 ? 5.068 -11.258 1.472 1.00 91.81 102 TYR A C 1
ATOM 840 O O . TYR A 1 102 ? 4.790 -11.560 2.630 1.00 91.81 102 TYR A O 1
ATOM 848 N N . ASN A 1 103 ?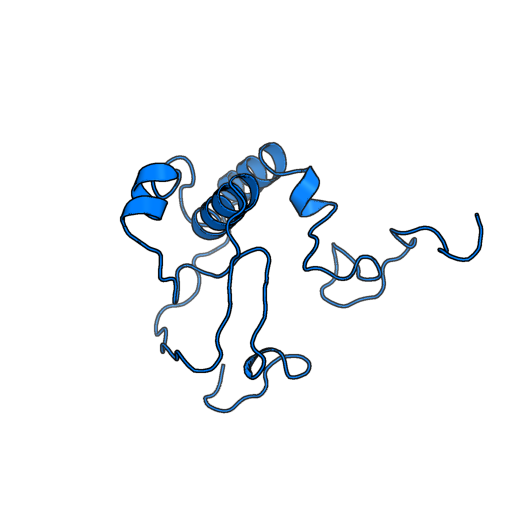 5.815 -12.065 0.715 1.00 91.62 103 ASN A N 1
ATOM 849 C CA . ASN A 1 103 ? 6.341 -13.317 1.250 1.00 91.62 103 ASN A CA 1
ATOM 850 C C . ASN A 1 103 ? 7.447 -13.009 2.276 1.00 91.62 103 ASN A C 1
ATOM 852 O O . ASN A 1 103 ? 8.461 -12.414 1.906 1.00 91.62 103 ASN A O 1
ATOM 856 N N . PRO A 1 104 ? 7.316 -13.452 3.539 1.00 92.31 104 PRO A N 1
ATOM 857 C CA . PRO A 1 104 ? 8.283 -13.118 4.581 1.00 92.31 104 PRO A CA 1
ATOM 858 C C . PRO A 1 104 ? 9.652 -13.789 4.387 1.00 92.31 104 PRO A C 1
ATOM 860 O O . PRO A 1 104 ? 10.618 -13.431 5.051 1.00 92.31 104 PRO A O 1
ATOM 863 N N . ASN A 1 105 ? 9.765 -14.747 3.463 1.00 92.69 105 ASN A N 1
ATOM 864 C CA . ASN A 1 105 ? 11.040 -15.356 3.083 1.00 92.69 105 ASN A CA 1
ATOM 865 C C . ASN A 1 105 ? 11.815 -14.525 2.045 1.00 92.69 105 ASN A C 1
ATOM 867 O O . ASN A 1 105 ? 12.906 -14.934 1.649 1.00 92.69 105 ASN A O 1
ATOM 871 N N . LEU A 1 106 ? 11.264 -13.396 1.585 1.00 93.12 106 LEU A N 1
ATOM 872 C CA . LEU A 1 106 ? 11.915 -12.491 0.641 1.00 93.12 106 LEU A CA 1
ATOM 873 C C . LEU A 1 106 ? 12.538 -11.281 1.352 1.00 93.12 106 LEU A C 1
ATOM 875 O O . LEU A 1 106 ? 12.043 -10.814 2.387 1.00 93.12 106 LEU A O 1
ATOM 879 N N . SER A 1 107 ? 13.629 -10.779 0.775 1.00 93.25 107 SER A N 1
ATOM 880 C CA . SER A 1 107 ? 14.341 -9.580 1.218 1.00 93.25 107 SER A CA 1
ATOM 881 C C . SER A 1 107 ? 13.446 -8.340 1.112 1.00 93.25 107 SER A C 1
ATOM 883 O O . SER A 1 107 ? 12.594 -8.250 0.225 1.00 93.25 107 SER A O 1
ATOM 885 N N . LEU A 1 108 ? 13.622 -7.404 2.048 1.00 91.88 108 LEU A N 1
ATOM 886 C CA . LEU A 1 108 ? 12.998 -6.075 2.012 1.00 91.88 108 LEU A CA 1
ATOM 887 C C . LEU A 1 108 ? 13.869 -5.040 1.286 1.00 91.88 108 LEU A C 1
ATOM 889 O O . LEU A 1 108 ? 13.387 -3.959 0.964 1.00 91.88 108 LEU A O 1
ATOM 893 N N . GLU A 1 109 ? 15.140 -5.363 1.041 1.00 89.88 109 GLU A N 1
ATOM 894 C CA . GLU A 1 109 ? 16.109 -4.465 0.403 1.00 89.88 109 GLU A CA 1
ATOM 895 C C . GLU A 1 109 ? 16.253 -4.769 -1.089 1.00 89.88 109 GLU A C 1
ATOM 897 O O . GLU A 1 109 ? 16.319 -3.862 -1.916 1.00 89.88 109 GLU A O 1
ATOM 902 N N . GLU A 1 110 ? 16.242 -6.056 -1.440 1.00 87.06 110 GLU A N 1
ATOM 903 C CA . GLU A 1 110 ? 16.376 -6.532 -2.812 1.00 87.06 110 GLU A CA 1
ATOM 904 C C . GLU A 1 110 ? 15.101 -7.255 -3.244 1.00 87.06 110 GLU A C 1
ATOM 906 O O . GLU A 1 110 ? 14.734 -8.304 -2.705 1.00 87.06 110 GLU A O 1
ATOM 911 N N . GLY A 1 111 ? 14.417 -6.697 -4.244 1.00 80.12 111 GLY A N 1
ATOM 912 C CA . GLY A 1 111 ? 13.158 -7.239 -4.742 1.00 80.12 111 GLY A CA 1
ATOM 913 C C . GLY A 1 111 ? 13.291 -8.702 -5.169 1.00 80.12 111 GLY A C 1
ATOM 914 O O . GLY A 1 111 ? 14.052 -9.028 -6.077 1.00 80.12 111 GLY A O 1
ATOM 915 N N . TYR A 1 112 ? 12.502 -9.574 -4.537 1.00 80.06 112 TYR A N 1
ATOM 916 C CA . TYR A 1 112 ? 12.416 -11.012 -4.823 1.00 80.06 112 TYR A CA 1
ATOM 917 C C . TYR A 1 112 ? 13.673 -11.853 -4.545 1.00 80.06 112 TYR A C 1
ATOM 919 O O . TYR A 1 112 ? 13.664 -13.055 -4.826 1.00 80.06 112 TYR A O 1
ATOM 927 N N . ALA A 1 113 ? 14.719 -11.282 -3.944 1.00 92.06 113 ALA A N 1
ATOM 928 C CA . ALA A 1 113 ? 15.805 -12.069 -3.369 1.00 92.06 113 ALA A CA 1
ATOM 929 C C . ALA A 1 113 ? 15.325 -12.788 -2.097 1.00 92.06 113 ALA A C 1
ATOM 931 O O . ALA A 1 113 ? 14.392 -12.337 -1.429 1.00 92.06 113 ALA A O 1
ATOM 932 N N . LEU A 1 114 ? 15.963 -13.903 -1.733 1.00 93.12 114 LEU A N 1
ATOM 933 C CA . LEU A 1 114 ? 15.701 -14.550 -0.445 1.00 93.12 114 LEU A CA 1
ATOM 934 C C . LEU A 1 114 ? 16.209 -13.665 0.699 1.00 93.12 114 LEU A C 1
ATOM 936 O O . LEU A 1 114 ? 17.282 -13.074 0.604 1.00 93.12 114 LEU A O 1
ATOM 940 N N . ALA A 1 115 ? 15.452 -13.599 1.791 1.00 93.25 115 ALA A N 1
ATOM 941 C CA . ALA A 1 115 ? 15.872 -12.880 2.986 1.00 93.25 115 ALA A CA 1
ATOM 942 C C . ALA A 1 115 ? 17.115 -13.539 3.605 1.00 93.25 115 ALA A C 1
ATOM 944 O O . ALA A 1 115 ? 17.111 -14.739 3.902 1.00 93.25 115 ALA A O 1
ATOM 945 N N . TRP A 1 116 ? 18.156 -12.742 3.847 1.00 91.06 116 TRP A N 1
ATOM 946 C CA . TRP A 1 116 ? 19.329 -13.162 4.601 1.00 91.06 116 TRP A CA 1
ATOM 947 C C . TRP A 1 116 ? 19.754 -12.070 5.598 1.00 91.06 116 TRP A C 1
ATOM 949 O O . TRP A 1 116 ? 20.121 -10.982 5.162 1.00 91.06 116 TRP A O 1
ATOM 959 N N . PRO A 1 117 ? 19.739 -12.345 6.918 1.00 91.00 117 PRO A N 1
ATOM 960 C CA . PRO A 1 117 ? 19.239 -13.570 7.552 1.00 91.00 117 PRO A CA 1
ATOM 961 C C . PRO A 1 117 ? 17.718 -13.769 7.336 1.00 91.00 117 PRO A C 1
ATOM 963 O O . PRO A 1 117 ? 17.014 -12.813 7.008 1.00 91.00 117 PRO A O 1
ATOM 966 N N . PRO A 1 118 ? 17.182 -14.996 7.500 1.00 92.19 118 PRO A N 1
ATOM 967 C CA . PRO A 1 118 ? 15.742 -15.239 7.389 1.00 92.19 118 PRO A CA 1
ATOM 968 C C . PRO A 1 118 ? 14.933 -14.370 8.362 1.00 92.19 118 PRO A C 1
ATOM 970 O O . PRO A 1 118 ? 15.262 -14.305 9.545 1.00 92.19 118 PRO A O 1
ATOM 973 N N . ARG A 1 119 ? 13.847 -13.749 7.881 1.00 91.56 119 ARG A N 1
ATOM 974 C CA . ARG A 1 119 ? 12.959 -12.892 8.696 1.00 91.56 119 ARG A CA 1
ATOM 975 C C . ARG A 1 119 ? 11.962 -13.675 9.548 1.00 91.56 119 ARG A C 1
ATOM 977 O O . ARG A 1 119 ? 11.426 -13.149 10.514 1.00 91.56 119 ARG A O 1
ATOM 984 N N . VAL A 1 120 ? 11.706 -14.932 9.192 1.00 90.69 120 VAL A N 1
ATOM 985 C CA . VAL A 1 120 ? 10.837 -15.847 9.942 1.00 90.69 120 VAL A CA 1
ATOM 986 C C . VAL A 1 120 ? 11.636 -17.026 10.477 1.00 90.69 120 VAL A C 1
ATOM 988 O O . VAL A 1 120 ? 12.509 -17.573 9.799 1.00 90.69 120 VAL A O 1
ATOM 991 N N . GLY A 1 121 ? 11.316 -17.438 11.704 1.00 86.25 121 GLY A N 1
ATOM 992 C CA . GLY A 1 121 ? 11.816 -18.683 12.276 1.00 86.25 121 GLY A CA 1
ATOM 993 C C . GLY A 1 121 ? 11.319 -19.901 11.493 1.00 86.25 121 GLY A C 1
ATOM 994 O O . GLY A 1 121 ? 10.338 -19.833 10.755 1.00 86.25 121 GLY A O 1
ATOM 995 N N . ARG A 1 122 ? 11.990 -21.046 11.660 1.00 80.69 122 ARG A N 1
ATOM 996 C CA . ARG A 1 122 ? 11.549 -22.301 11.036 1.00 80.69 122 ARG A CA 1
ATOM 997 C C . ARG A 1 122 ? 10.242 -22.755 11.697 1.00 80.69 122 ARG A C 1
ATOM 999 O O . ARG A 1 122 ? 10.297 -23.134 12.865 1.00 80.69 122 ARG A O 1
ATOM 1006 N N . PRO A 1 123 ? 9.105 -22.818 10.981 1.00 75.50 123 PRO A N 1
ATOM 1007 C CA . PRO A 1 123 ? 7.818 -23.155 11.595 1.00 75.50 123 PRO A CA 1
ATOM 1008 C C . PRO A 1 123 ? 7.756 -24.584 12.167 1.00 75.50 123 PRO A C 1
ATOM 1010 O O . PRO A 1 123 ? 6.873 -24.888 12.956 1.00 75.50 123 PRO A O 1
ATOM 1013 N N . TRP A 1 124 ? 8.700 -25.461 11.803 1.00 81.12 124 TRP A N 1
ATOM 1014 C CA . TRP A 1 124 ? 8.820 -26.837 12.310 1.00 81.12 124 TRP A CA 1
ATOM 1015 C C . TRP A 1 124 ? 9.796 -27.002 13.488 1.00 81.12 124 TRP A C 1
ATOM 1017 O O . TRP A 1 124 ? 10.090 -28.128 13.888 1.00 81.12 124 TRP A O 1
ATOM 1027 N N . ARG A 1 125 ? 10.357 -25.909 14.011 1.00 70.44 125 ARG A N 1
ATOM 1028 C CA . ARG A 1 125 ? 11.194 -25.908 15.217 1.00 70.44 125 ARG A CA 1
ATOM 1029 C C . ARG A 1 125 ? 10.556 -24.975 16.243 1.00 70.44 125 ARG A C 1
ATOM 1031 O O . ARG A 1 125 ? 11.011 -23.846 16.398 1.00 70.44 125 ARG A O 1
ATOM 1038 N N . GLY A 1 126 ? 9.455 -25.442 16.832 1.00 62.12 126 GLY A N 1
ATOM 1039 C CA . GLY A 1 126 ? 8.882 -24.865 18.050 1.00 62.12 126 GLY A CA 1
ATOM 1040 C C . GLY A 1 126 ? 9.646 -25.308 19.286 1.00 62.12 126 GLY A C 1
ATOM 1041 O O . GLY A 1 126 ? 10.296 -26.378 19.211 1.00 62.12 126 GLY A O 1
#

Foldseek 3Di:
DDPPDCPDPSVLQDKDFFLFDDPQDDDDDPVLCVVLVHFDVVQDADDSRSVSSNSCVVVVDTDIDHSVDDDDDPDDHDDDDPSNVVVCCVVPVPCLLDVVRDDQQADSVDPRHGDVVRRDDDPVPD

Secondary structure (DSSP, 8-state):
--TT---GGGGGGS-B--S---GGG----HHHHHHTTSS-TT-SSSSHHHHHHHHHHHTT----B-TT------SPPPPPPHHHHHHHHHH-HHHHH--TTS-TTB-SSSTTPBPSS-SS--TT--

Sequence (126 aa):
MERGSTGYVGQAVLIRNPSAVSAACLTTRRAVWEECGGFDQGYGRDLWDIDYCLRLREKGYRIVYTPYAELVRLEDSPEESTEDRERFRLKWPEWIEWDPAYNPNLSLEEGYALAWPPRVGRPWRG

Radius of gyration: 16.34 Å; chains: 1; bounding box: 38×43×42 Å

pLDDT: mean 91.24, std 7.3, range [62.12, 98.25]